Protein AF-A0A3B3UD12-F1 (afdb_monomer_lite)

Secondary structure (DSSP, 8-state):
----EEEEEEEEEEEEEEEEEEE--SS-GGGGTT-EEEEESSSSS------SS-EEEEEEEEE--STT----EEEEEEEEEE----SSS-TT---EEEEE----SS---

pLDDT: mean 71.54, std 17.56, range [32.38, 92.12]

Sequence (109 aa):
MSNPWWRVDLLDSYVITQIIVTNRGDCCEERINGAEIRIGNSNQTSQTINITGGMEGLYVTVVIPGSKKILTLCEVEVYGFKLEIHLEDHLQDSFILILVSRSIWPRAE

InterPro domains:
  IPR006585 Fucolectin tachylectin-4 pentraxin-1 [SM00607] (1-86)
  IPR008979 Galactose-binding-like domain superfamily [SSF49785] (2-82)
  IPR051941 Blood Group Antigen-Binding Lectin [PTHR45713] (2-80)

Radius of gyration: 15.53 Å; chains: 1; bounding box: 45×28×45 Å

Organism: NCBI:txid48699

Structure (mmCIF, N/CA/C/O backbone):
data_AF-A0A3B3UD12-F1
#
_entry.id   AF-A0A3B3UD12-F1
#
loop_
_atom_site.group_PDB
_atom_site.id
_atom_site.type_symbol
_atom_site.label_atom_id
_atom_site.label_alt_id
_atom_site.label_comp_id
_atom_site.label_asym_id
_atom_site.label_entity_id
_atom_site.label_seq_id
_atom_site.pdbx_PDB_ins_code
_atom_site.Cartn_x
_atom_site.Cartn_y
_atom_site.Cartn_z
_atom_site.occupancy
_atom_site.B_iso_or_equiv
_atom_site.auth_seq_id
_atom_site.auth_comp_id
_atom_site.auth_asym_id
_atom_site.auth_atom_id
_atom_site.pdbx_PDB_model_num
ATOM 1 N N . MET A 1 1 ? 19.808 5.099 -1.602 1.00 52.16 1 MET A N 1
ATOM 2 C CA . MET A 1 1 ? 18.926 3.933 -1.806 1.00 52.16 1 MET A CA 1
ATOM 3 C C . MET A 1 1 ? 17.508 4.397 -1.537 1.00 52.16 1 MET A C 1
ATOM 5 O O . MET A 1 1 ? 17.200 4.665 -0.388 1.00 52.16 1 MET A O 1
ATOM 9 N N . SER A 1 2 ? 16.706 4.622 -2.575 1.00 73.75 2 SER A N 1
ATOM 10 C CA . SER A 1 2 ? 15.300 5.000 -2.401 1.00 73.75 2 SER A CA 1
ATOM 11 C C . SER A 1 2 ? 14.475 3.739 -2.620 1.00 73.75 2 SER A C 1
ATOM 13 O O . SER A 1 2 ? 14.481 3.217 -3.732 1.00 73.75 2 SER A O 1
ATOM 15 N N . ASN A 1 3 ? 13.889 3.202 -1.550 1.00 86.56 3 ASN A N 1
ATOM 16 C CA . ASN A 1 3 ? 12.943 2.093 -1.630 1.00 86.56 3 ASN A CA 1
ATOM 17 C C . ASN A 1 3 ? 11.579 2.728 -1.923 1.00 86.56 3 ASN A C 1
ATOM 19 O O . ASN A 1 3 ? 11.025 3.329 -1.001 1.00 86.56 3 ASN A O 1
ATOM 23 N N . PRO A 1 4 ? 11.067 2.702 -3.166 1.00 89.88 4 PRO A N 1
ATOM 24 C CA . PRO A 1 4 ? 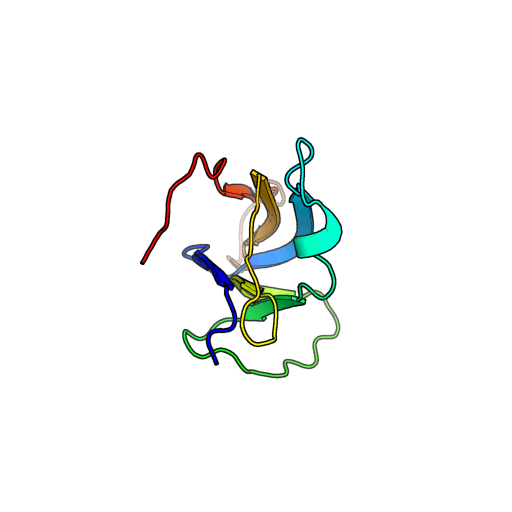9.799 3.348 -3.479 1.00 89.88 4 PRO A CA 1
ATOM 25 C C . PRO A 1 4 ? 8.676 2.721 -2.654 1.00 89.88 4 PRO A C 1
ATOM 27 O O . PRO A 1 4 ? 8.588 1.495 -2.538 1.00 89.88 4 PRO A O 1
ATOM 30 N N . TRP A 1 5 ? 7.826 3.570 -2.088 1.00 90.25 5 TRP A N 1
ATOM 31 C CA . TRP A 1 5 ? 6.718 3.156 -1.243 1.00 90.25 5 TRP A CA 1
ATOM 32 C C . TRP A 1 5 ? 5.462 3.965 -1.546 1.00 90.25 5 TRP A C 1
ATOM 34 O O . TRP A 1 5 ? 5.520 5.081 -2.054 1.00 90.25 5 TRP A O 1
ATOM 44 N N . TRP A 1 6 ? 4.329 3.362 -1.225 1.00 88.81 6 TRP A N 1
ATOM 45 C CA . TRP A 1 6 ? 3.017 3.978 -1.155 1.00 88.81 6 TRP A CA 1
ATOM 46 C C . TRP A 1 6 ? 2.439 3.656 0.219 1.00 88.81 6 TRP A C 1
ATOM 48 O O . TRP A 1 6 ? 2.652 2.554 0.725 1.00 88.81 6 TRP A O 1
ATOM 58 N N . ARG A 1 7 ? 1.734 4.599 0.840 1.00 87.12 7 ARG A N 1
ATOM 59 C CA . ARG A 1 7 ? 1.074 4.400 2.132 1.00 87.12 7 ARG A CA 1
ATOM 60 C C . ARG A 1 7 ? -0.304 5.035 2.099 1.00 87.12 7 ARG A C 1
ATOM 62 O O . ARG A 1 7 ? -0.448 6.139 1.582 1.00 87.12 7 ARG A O 1
ATOM 69 N N . VAL A 1 8 ? -1.263 4.376 2.733 1.00 85.19 8 VAL A N 1
ATOM 70 C CA . VAL A 1 8 ? -2.517 4.995 3.161 1.00 85.19 8 VAL A CA 1
ATOM 71 C C . VAL A 1 8 ? -2.542 5.127 4.682 1.00 85.19 8 VAL A C 1
ATOM 73 O O . VAL A 1 8 ? -2.106 4.225 5.401 1.00 85.19 8 VAL A O 1
ATOM 76 N N . ASP A 1 9 ? -3.032 6.275 5.141 1.00 85.00 9 ASP A N 1
ATOM 77 C CA . ASP A 1 9 ? -3.517 6.515 6.496 1.00 85.00 9 ASP A CA 1
ATOM 78 C C . ASP A 1 9 ? -5.008 6.149 6.577 1.00 85.00 9 ASP A C 1
ATOM 80 O O . ASP A 1 9 ? -5.831 6.731 5.867 1.00 85.00 9 ASP A O 1
ATOM 84 N N . LEU A 1 10 ? -5.345 5.151 7.397 1.00 83.12 10 LEU A N 1
ATOM 85 C CA . LEU A 1 10 ? -6.721 4.686 7.593 1.00 83.12 10 LEU A CA 1
ATOM 86 C C . LEU A 1 10 ? -7.500 5.556 8.594 1.00 83.12 10 LEU A C 1
ATOM 88 O O . LEU A 1 10 ? -8.681 5.297 8.822 1.00 83.12 10 LEU A O 1
ATOM 92 N N . LEU A 1 11 ? -6.857 6.575 9.180 1.00 83.00 11 LEU A N 1
ATOM 93 C CA . LEU A 1 11 ? -7.376 7.520 10.178 1.00 83.00 11 LEU A CA 1
ATOM 94 C C . LEU A 1 11 ? -7.755 6.912 11.538 1.00 83.00 11 LEU A C 1
ATOM 96 O O . LEU A 1 11 ? -7.854 7.650 12.516 1.00 83.00 11 LEU A O 1
ATOM 100 N N . ASP A 1 12 ? -7.939 5.595 11.618 1.00 79.81 12 ASP A N 1
ATOM 101 C CA . ASP A 1 12 ? -8.222 4.855 12.847 1.00 79.81 12 ASP A CA 1
ATOM 102 C C . ASP A 1 12 ? -7.583 3.453 12.830 1.00 79.81 12 ASP A C 1
ATOM 104 O O . ASP A 1 12 ? -7.055 3.014 11.804 1.00 79.81 12 ASP A O 1
ATOM 108 N N . SER A 1 13 ? -7.625 2.742 13.958 1.00 78.75 13 SER A N 1
ATOM 109 C CA . SER A 1 13 ? -7.129 1.369 14.074 1.00 78.75 13 SER A CA 1
ATOM 110 C C . SER A 1 13 ? -8.145 0.360 13.539 1.00 78.75 13 SER A C 1
ATOM 112 O O . SER A 1 13 ? -9.271 0.239 14.036 1.00 78.75 13 SER A O 1
ATOM 114 N N . TYR A 1 14 ? -7.708 -0.434 12.562 1.00 81.25 14 TYR A N 1
ATOM 115 C CA . TYR A 1 14 ? -8.492 -1.524 11.988 1.00 81.25 14 TYR A CA 1
ATOM 116 C C . TYR A 1 14 ? -7.788 -2.862 12.170 1.00 81.25 14 TYR A C 1
ATOM 118 O O . TYR A 1 14 ? -6.567 -2.961 12.028 1.00 81.25 14 TYR A O 1
ATOM 126 N N . VAL A 1 15 ? -8.574 -3.914 12.397 1.00 80.31 15 VAL A N 1
ATOM 127 C CA . VAL A 1 15 ? -8.116 -5.287 12.180 1.00 80.31 15 VAL A CA 1
ATOM 128 C C . VAL A 1 15 ? -8.213 -5.575 10.688 1.00 80.31 15 VAL A C 1
ATOM 130 O O . VAL A 1 15 ? -9.306 -5.712 10.134 1.00 80.31 15 VAL A O 1
ATOM 133 N N . ILE A 1 16 ? -7.061 -5.657 10.029 1.00 81.88 16 ILE A N 1
ATOM 134 C CA . ILE A 1 16 ? -6.978 -5.900 8.592 1.00 81.88 16 ILE A CA 1
ATOM 135 C C . ILE A 1 16 ? -7.092 -7.397 8.316 1.00 81.88 16 ILE A C 1
ATOM 137 O O . ILE A 1 16 ? -6.350 -8.213 8.867 1.00 81.88 16 ILE A O 1
ATOM 141 N N . THR A 1 17 ? -8.022 -7.747 7.432 1.00 81.62 17 THR A N 1
ATOM 142 C CA . THR A 1 17 ? -8.356 -9.136 7.084 1.00 81.62 17 THR A CA 1
ATOM 143 C C . THR A 1 17 ? -7.904 -9.504 5.678 1.00 81.62 17 THR A C 1
ATOM 145 O O . THR A 1 17 ? -7.464 -10.630 5.449 1.00 81.62 17 THR A O 1
ATOM 148 N N . GLN A 1 18 ? -7.963 -8.558 4.739 1.00 83.44 18 GLN A N 1
ATOM 149 C CA . GLN A 1 18 ? -7.553 -8.773 3.359 1.00 83.44 18 GLN A CA 1
ATOM 150 C C . GLN A 1 18 ? -7.021 -7.477 2.752 1.00 83.44 18 GLN A C 1
ATOM 152 O O . GLN A 1 18 ? -7.536 -6.389 3.005 1.00 83.44 18 GLN A O 1
ATOM 157 N N . ILE A 1 19 ? -5.982 -7.612 1.931 1.00 85.88 19 ILE A N 1
ATOM 158 C CA . ILE A 1 19 ? -5.464 -6.536 1.092 1.00 85.88 19 ILE A CA 1
ATOM 159 C C . ILE A 1 19 ? -5.374 -7.077 -0.328 1.00 85.88 19 ILE A C 1
ATOM 161 O O . ILE A 1 19 ? -4.758 -8.121 -0.555 1.00 85.88 19 ILE A O 1
ATOM 165 N N . ILE A 1 20 ? -5.983 -6.367 -1.271 1.00 85.75 20 ILE A N 1
ATOM 166 C CA . ILE A 1 20 ? -5.916 -6.678 -2.697 1.00 85.75 20 ILE A CA 1
ATOM 167 C C . ILE A 1 20 ? -5.132 -5.562 -3.373 1.00 85.75 20 ILE A C 1
ATOM 169 O O . ILE A 1 20 ? -5.427 -4.381 -3.201 1.00 85.75 20 ILE A O 1
ATOM 173 N N . VAL A 1 21 ? -4.100 -5.943 -4.122 1.00 86.62 21 VAL A N 1
ATOM 174 C CA . VAL A 1 21 ? -3.263 -5.009 -4.874 1.00 86.62 21 VAL A CA 1
ATOM 175 C C . VAL A 1 21 ? -3.422 -5.302 -6.355 1.00 86.62 21 VAL A C 1
ATOM 177 O O . VAL A 1 21 ? -3.047 -6.377 -6.825 1.00 86.62 21 VAL A O 1
ATOM 180 N N . THR A 1 22 ? -3.924 -4.321 -7.095 1.00 85.50 22 THR A N 1
ATOM 181 C CA . THR A 1 22 ? -4.059 -4.407 -8.547 1.00 85.50 22 THR A CA 1
ATOM 182 C C . THR A 1 22 ? -2.867 -3.714 -9.195 1.00 85.50 22 THR A C 1
ATOM 184 O O . THR A 1 22 ? -2.705 -2.491 -9.113 1.00 85.50 22 THR A O 1
ATOM 187 N N . ASN A 1 23 ? -2.002 -4.511 -9.824 1.00 83.25 23 ASN A N 1
ATOM 188 C CA . ASN A 1 23 ? -0.838 -4.027 -10.561 1.00 83.25 23 ASN A CA 1
ATOM 189 C C . ASN A 1 23 ? -1.242 -3.392 -11.901 1.00 83.25 23 ASN A C 1
ATOM 191 O O . ASN A 1 23 ? -2.327 -3.634 -12.432 1.00 83.25 23 ASN A O 1
ATOM 195 N N . ARG A 1 24 ? -0.328 -2.614 -12.479 1.00 80.81 24 ARG A N 1
ATOM 196 C CA . ARG A 1 24 ? -0.451 -2.096 -13.839 1.00 80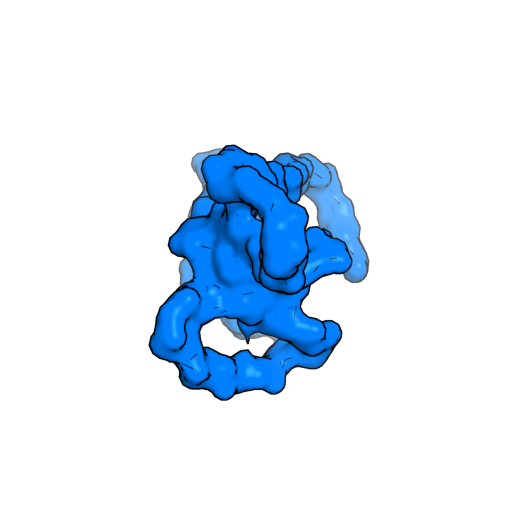.81 24 ARG A CA 1
ATOM 197 C C . ARG A 1 24 ? -0.321 -3.227 -14.864 1.00 80.81 24 ARG A C 1
ATOM 199 O O . ARG A 1 24 ? 0.655 -3.967 -14.831 1.00 80.81 24 ARG A O 1
ATOM 206 N N . GLY A 1 25 ? -1.301 -3.340 -15.764 1.00 79.94 25 GLY A N 1
ATOM 207 C CA . GLY A 1 25 ? -1.404 -4.448 -16.725 1.00 79.94 25 GLY A CA 1
ATOM 208 C C . GLY A 1 25 ? -1.055 -4.121 -18.183 1.00 79.94 25 GLY A C 1
ATOM 209 O O . GLY A 1 25 ? -1.029 -5.025 -19.008 1.00 79.94 25 GLY A O 1
ATOM 210 N N . ASP A 1 26 ? -0.806 -2.859 -18.544 1.00 81.94 26 ASP A N 1
ATOM 211 C CA . ASP A 1 26 ? -0.494 -2.445 -19.926 1.00 81.94 26 ASP A CA 1
ATOM 212 C C . ASP A 1 26 ? 1.004 -2.517 -20.274 1.00 81.94 26 ASP A C 1
ATOM 214 O O . ASP A 1 26 ? 1.348 -2.559 -21.454 1.00 81.94 26 ASP A O 1
ATOM 218 N N . CYS A 1 27 ? 1.900 -2.542 -19.279 1.00 82.31 27 CYS A N 1
ATOM 219 C CA . CYS A 1 27 ? 3.324 -2.868 -19.419 1.00 82.31 27 CYS A CA 1
ATOM 220 C C . CYS A 1 27 ? 4.016 -2.967 -18.048 1.00 82.31 27 CYS A C 1
ATOM 222 O O . CYS A 1 27 ? 3.544 -2.407 -17.057 1.00 82.31 27 CYS A O 1
ATOM 224 N N . CYS A 1 28 ? 5.202 -3.589 -18.028 1.00 85.38 28 CYS A N 1
ATOM 225 C CA . CYS A 1 28 ? 6.132 -3.565 -16.894 1.00 85.38 28 CYS A CA 1
ATOM 226 C C . CYS A 1 28 ? 5.575 -4.168 -15.593 1.00 85.38 28 CYS A C 1
ATOM 228 O O . CYS A 1 28 ? 5.881 -3.686 -14.495 1.00 85.38 28 CYS A O 1
ATOM 230 N N . GLU A 1 29 ? 4.747 -5.205 -15.715 1.00 83.62 29 GLU A N 1
ATOM 231 C CA . GLU A 1 29 ? 4.115 -5.886 -14.586 1.00 83.62 29 GLU A CA 1
ATOM 232 C C . GLU A 1 29 ? 5.150 -6.466 -13.609 1.00 83.62 29 GLU A C 1
ATOM 234 O O . GLU A 1 29 ? 4.942 -6.449 -12.398 1.00 83.62 29 GLU A O 1
ATOM 239 N N . GLU A 1 30 ? 6.324 -6.862 -14.109 1.00 88.31 30 GLU A N 1
ATOM 240 C CA . GLU A 1 30 ? 7.422 -7.425 -13.326 1.00 88.31 30 GLU A CA 1
ATOM 241 C C . GLU A 1 30 ? 8.001 -6.451 -12.294 1.00 88.31 30 GLU A C 1
ATOM 243 O O . GLU A 1 30 ? 8.731 -6.860 -11.386 1.00 88.31 30 GLU A O 1
ATOM 248 N N . ARG A 1 31 ? 7.699 -5.152 -12.408 1.00 88.88 31 ARG A N 1
ATOM 249 C CA . ARG A 1 31 ? 8.193 -4.134 -11.475 1.00 88.88 31 ARG A CA 1
ATOM 250 C C . ARG A 1 31 ? 7.720 -4.364 -10.053 1.00 88.88 31 ARG A C 1
ATOM 252 O O . ARG A 1 31 ? 8.470 -4.025 -9.144 1.00 88.88 31 ARG A O 1
ATOM 259 N N . ILE A 1 32 ? 6.539 -4.955 -9.869 1.00 89.38 32 ILE A N 1
ATOM 260 C CA . ILE A 1 32 ? 5.979 -5.252 -8.546 1.00 89.38 32 ILE A CA 1
ATOM 261 C C . ILE A 1 32 ? 6.689 -6.423 -7.849 1.00 89.38 32 ILE A C 1
ATOM 263 O O . ILE A 1 32 ? 6.483 -6.651 -6.659 1.00 89.38 32 ILE A O 1
ATOM 267 N N . ASN A 1 33 ? 7.550 -7.165 -8.555 1.00 90.56 33 ASN A N 1
ATOM 268 C CA . ASN A 1 33 ? 8.222 -8.333 -7.997 1.00 90.56 33 ASN A CA 1
ATOM 269 C C . ASN A 1 33 ? 9.092 -7.956 -6.791 1.00 90.56 33 ASN A C 1
ATOM 271 O O . ASN A 1 33 ? 10.008 -7.130 -6.889 1.00 90.56 33 ASN A O 1
ATOM 275 N N . GLY A 1 34 ? 8.822 -8.621 -5.666 1.00 90.12 34 GLY A N 1
ATOM 276 C CA . GLY A 1 34 ? 9.466 -8.346 -4.382 1.00 90.12 34 GLY A CA 1
ATOM 277 C C . GLY A 1 34 ? 8.832 -7.196 -3.596 1.00 90.12 34 GLY A C 1
ATOM 278 O O . GLY A 1 34 ? 9.453 -6.721 -2.651 1.00 90.12 34 GLY A O 1
ATOM 279 N N . ALA A 1 35 ? 7.637 -6.730 -3.977 1.00 90.25 35 ALA A N 1
ATOM 280 C CA . ALA A 1 35 ? 6.863 -5.815 -3.149 1.00 90.25 35 ALA A CA 1
ATOM 281 C C . ALA A 1 35 ? 6.500 -6.461 -1.805 1.00 90.25 35 ALA A C 1
ATOM 283 O O . ALA A 1 35 ? 6.130 -7.632 -1.729 1.00 90.25 35 ALA A O 1
ATOM 284 N N . GLU A 1 36 ? 6.572 -5.660 -0.752 1.00 92.12 36 GLU A N 1
ATOM 285 C CA . GLU A 1 36 ? 6.194 -6.020 0.604 1.00 92.12 36 GLU A CA 1
ATOM 286 C C . GLU A 1 36 ? 5.011 -5.163 1.045 1.00 92.12 36 GLU A C 1
ATOM 288 O O . GLU A 1 36 ? 4.985 -3.949 0.812 1.00 92.12 36 GLU A O 1
ATOM 293 N N . ILE A 1 37 ? 4.062 -5.789 1.736 1.00 89.62 37 ILE A N 1
ATOM 294 C CA . ILE A 1 37 ? 2.983 -5.094 2.433 1.00 89.62 37 ILE A CA 1
ATOM 295 C C . ILE A 1 37 ? 3.353 -5.020 3.911 1.00 89.62 37 ILE A C 1
ATOM 297 O O . ILE A 1 37 ? 3.706 -6.025 4.526 1.00 89.62 37 ILE A O 1
ATOM 301 N N . ARG A 1 38 ? 3.282 -3.817 4.478 1.00 88.06 38 ARG A N 1
ATOM 302 C CA . ARG A 1 38 ? 3.585 -3.543 5.883 1.00 88.06 38 ARG A CA 1
ATOM 303 C C . ARG A 1 38 ? 2.397 -2.846 6.527 1.00 88.06 38 ARG A C 1
ATOM 305 O O . ARG A 1 38 ? 1.929 -1.833 6.012 1.00 88.06 38 ARG A O 1
ATOM 312 N N . ILE A 1 39 ? 1.946 -3.382 7.654 1.00 86.31 39 ILE A N 1
ATOM 313 C CA . ILE A 1 39 ? 0.835 -2.855 8.450 1.00 86.31 39 ILE A CA 1
ATOM 314 C C . ILE A 1 39 ? 1.402 -2.405 9.796 1.00 86.31 39 ILE A C 1
ATOM 316 O O . ILE A 1 39 ? 2.239 -3.106 10.368 1.00 86.31 39 ILE A O 1
ATOM 320 N N . GLY A 1 40 ? 1.011 -1.229 10.285 1.00 82.00 40 GLY A N 1
ATOM 321 C CA . GLY A 1 40 ? 1.486 -0.762 11.586 1.00 82.00 40 GLY A CA 1
ATOM 322 C C . GLY A 1 40 ? 0.796 0.491 12.112 1.00 82.00 40 GLY A C 1
ATOM 323 O O . GLY A 1 40 ? 0.108 1.196 11.381 1.00 82.00 40 GLY A O 1
ATOM 324 N N . ASN A 1 41 ? 1.028 0.772 13.396 1.00 76.88 41 ASN A N 1
ATOM 325 C CA . ASN A 1 41 ? 0.386 1.863 14.147 1.00 76.88 41 ASN A CA 1
ATOM 326 C C . ASN A 1 41 ? 1.269 3.107 14.323 1.00 76.88 41 ASN A C 1
ATOM 328 O O . ASN A 1 41 ? 0.812 4.134 14.813 1.00 76.88 41 ASN A O 1
ATOM 332 N N . SER A 1 42 ? 2.548 3.035 13.944 1.00 66.56 42 SER A N 1
ATOM 333 C CA . SER A 1 42 ? 3.484 4.149 14.109 1.00 66.56 42 SER A CA 1
ATOM 334 C C . SER A 1 42 ? 3.904 4.726 12.764 1.00 66.56 42 SER A C 1
ATOM 336 O O . SER A 1 42 ? 4.077 3.994 11.791 1.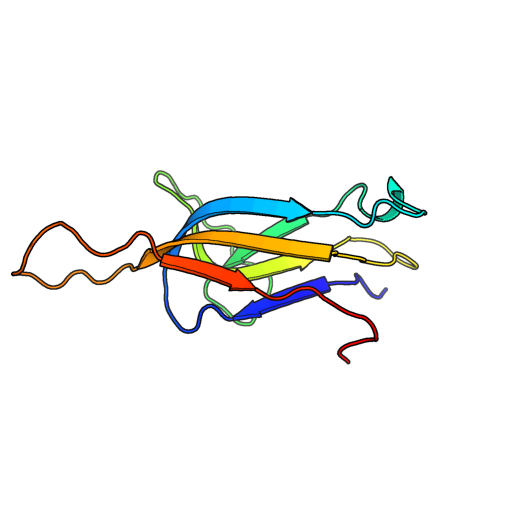00 66.56 42 SER A O 1
ATOM 338 N N . ASN A 1 43 ? 4.169 6.034 12.734 1.00 57.09 43 ASN A N 1
ATOM 339 C CA . ASN A 1 43 ? 4.732 6.698 11.557 1.00 57.09 43 ASN A CA 1
ATOM 340 C C . ASN A 1 43 ? 6.116 6.153 11.156 1.00 57.09 43 ASN A C 1
ATOM 342 O O . ASN A 1 43 ? 6.555 6.381 10.026 1.00 57.09 43 ASN A O 1
ATOM 346 N N . GLN A 1 44 ? 6.783 5.407 12.046 1.00 51.81 44 GLN A N 1
ATOM 347 C CA . GLN A 1 44 ? 8.060 4.752 11.789 1.00 51.81 44 GLN A CA 1
ATOM 348 C C . GLN A 1 44 ? 7.868 3.310 11.304 1.00 51.81 44 GLN A C 1
ATOM 350 O O . GLN A 1 44 ? 7.153 2.493 11.881 1.00 51.81 44 GLN A O 1
ATOM 355 N N . THR A 1 45 ? 8.548 2.990 10.210 1.00 51.03 45 THR A N 1
ATOM 356 C CA . THR A 1 45 ? 8.433 1.728 9.481 1.00 51.03 45 THR A CA 1
ATOM 357 C C . THR A 1 45 ? 9.211 0.598 10.162 1.00 51.03 45 THR A C 1
ATOM 359 O O . THR A 1 45 ? 10.168 0.108 9.575 1.00 51.03 45 THR A O 1
ATOM 362 N N . SER A 1 46 ? 8.868 0.195 11.388 1.00 49.44 46 SER A N 1
ATOM 363 C CA . SER A 1 46 ? 9.210 -1.131 11.947 1.00 49.44 46 SER A CA 1
ATOM 364 C C . SER A 1 46 ? 8.691 -1.284 13.371 1.00 49.44 46 SER A C 1
ATOM 366 O O . SER A 1 46 ? 9.312 -0.810 14.319 1.00 49.44 46 SER A O 1
ATOM 368 N N . GLN A 1 47 ? 7.616 -2.047 13.532 1.00 44.62 47 GLN A N 1
ATOM 369 C CA . GLN A 1 47 ? 7.474 -2.899 14.705 1.00 44.62 47 GLN A CA 1
ATOM 370 C C . GLN A 1 47 ? 7.142 -4.302 14.210 1.00 44.62 47 GLN A C 1
ATOM 372 O O . GLN A 1 47 ? 6.187 -4.495 13.463 1.00 44.62 47 GLN A O 1
ATOM 377 N N . THR A 1 48 ? 7.969 -5.273 14.590 1.00 37.94 48 THR A N 1
ATOM 378 C CA . THR A 1 48 ? 7.663 -6.693 14.421 1.00 37.94 48 THR A CA 1
ATOM 379 C C . THR A 1 48 ? 6.599 -7.034 15.451 1.00 37.94 48 THR A C 1
ATOM 381 O O . THR A 1 48 ? 6.919 -7.335 16.599 1.00 37.94 48 THR A O 1
ATOM 384 N N . ILE A 1 49 ? 5.329 -6.910 15.076 1.00 48.41 49 ILE A N 1
ATOM 385 C CA . ILE A 1 49 ? 4.236 -7.305 15.957 1.00 48.41 49 ILE A CA 1
ATOM 386 C C . ILE A 1 49 ? 4.001 -8.801 15.728 1.00 48.41 49 ILE A C 1
ATOM 388 O O . ILE A 1 49 ? 3.558 -9.218 14.661 1.00 48.41 49 ILE A O 1
ATOM 392 N N . ASN A 1 50 ? 4.353 -9.626 16.715 1.00 40.78 50 ASN A N 1
ATOM 393 C CA . ASN A 1 50 ? 3.912 -11.019 16.758 1.00 40.78 50 ASN A CA 1
ATOM 394 C C . ASN A 1 50 ? 2.398 -11.003 16.983 1.00 40.78 50 ASN A C 1
ATOM 396 O O . ASN A 1 50 ? 1.982 -10.713 18.103 1.00 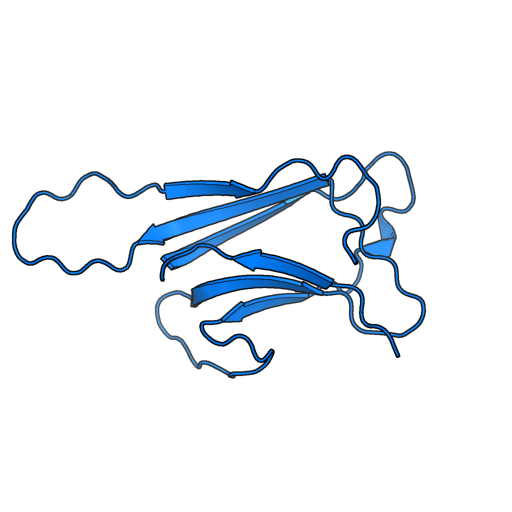40.78 50 ASN A O 1
ATOM 400 N N . ILE A 1 51 ? 1.579 -11.286 15.963 1.00 49.97 51 ILE A N 1
ATOM 401 C CA . ILE A 1 51 ? 0.122 -11.311 16.153 1.00 49.97 51 ILE A CA 1
ATOM 402 C C . ILE A 1 51 ? -0.480 -12.679 15.860 1.00 49.97 51 ILE A C 1
ATOM 404 O O . ILE A 1 51 ? -0.547 -13.140 14.723 1.00 49.97 51 ILE A O 1
ATOM 408 N N . THR A 1 52 ? -0.986 -13.300 16.919 1.00 39.97 52 THR A N 1
ATOM 409 C CA . THR A 1 52 ? -2.029 -14.320 16.866 1.00 39.97 52 THR A CA 1
ATOM 410 C C . THR A 1 52 ? -3.381 -13.598 16.855 1.00 39.97 52 THR A C 1
ATOM 412 O O . THR A 1 52 ? -3.809 -13.137 17.910 1.00 39.97 52 THR A O 1
ATOM 415 N N . GLY A 1 53 ? -4.038 -13.455 15.693 1.00 51.25 53 GLY A N 1
ATOM 416 C CA . GLY A 1 53 ? -5.408 -12.898 15.628 1.00 51.25 53 GLY A CA 1
ATOM 417 C C . GLY A 1 53 ? -5.701 -11.740 14.65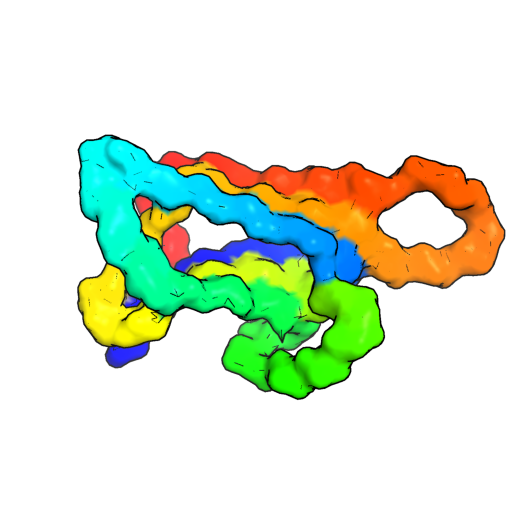8 1.00 51.25 53 GLY A C 1
ATOM 418 O O . GLY A 1 53 ? -6.653 -11.010 14.903 1.00 51.25 53 GLY A O 1
ATOM 419 N N . GLY A 1 54 ? -4.958 -11.583 13.555 1.00 56.66 54 GLY A N 1
ATOM 420 C CA . GLY A 1 54 ? -5.181 -10.512 12.561 1.00 56.66 54 GLY A CA 1
ATOM 421 C C . GLY A 1 54 ? -4.216 -9.338 12.740 1.00 56.66 54 GLY A C 1
ATOM 422 O O . GLY A 1 54 ? -3.691 -9.138 13.826 1.00 56.66 54 GLY A O 1
ATOM 423 N N . MET A 1 55 ? -3.906 -8.598 11.672 1.00 69.75 55 MET A N 1
ATOM 424 C CA . MET A 1 55 ? -2.955 -7.481 11.755 1.00 69.75 55 MET A CA 1
ATOM 425 C C . MET A 1 55 ? -3.690 -6.184 12.093 1.00 69.75 55 MET A C 1
ATOM 427 O O . MET A 1 55 ? -4.463 -5.695 11.275 1.00 69.75 55 MET A O 1
ATOM 431 N N . GLU A 1 56 ? -3.451 -5.637 13.285 1.00 75.44 56 GLU A N 1
ATOM 432 C CA . GLU A 1 56 ? -3.948 -4.313 13.672 1.00 75.44 56 GLU A CA 1
ATOM 433 C C . GLU A 1 56 ? -3.037 -3.219 13.100 1.00 75.44 56 GLU A C 1
ATOM 435 O O . GLU A 1 56 ? -1.809 -3.288 13.232 1.00 75.44 56 GLU A O 1
ATOM 440 N N . GLY A 1 57 ? -3.628 -2.221 12.445 1.00 74.88 57 GLY A N 1
ATOM 441 C CA . GLY A 1 57 ? -2.878 -1.149 11.801 1.00 74.88 57 GLY A CA 1
ATOM 442 C C . GLY A 1 57 ? -3.678 0.127 11.581 1.00 74.88 57 GLY A C 1
ATOM 443 O O . GLY A 1 57 ? -4.827 0.067 11.151 1.00 74.88 57 GLY A O 1
ATOM 444 N N . LEU A 1 58 ? -3.016 1.268 11.781 1.00 82.12 58 LEU A N 1
ATOM 445 C CA . LEU A 1 58 ? -3.442 2.595 11.315 1.00 82.12 58 LEU A CA 1
ATOM 446 C C . LEU A 1 58 ? -2.971 2.868 9.877 1.00 82.12 58 LEU A C 1
ATOM 448 O O . LEU A 1 58 ? -3.616 3.586 9.118 1.00 82.12 58 LEU A O 1
ATOM 452 N N . TYR A 1 59 ? -1.835 2.284 9.489 1.00 84.25 59 TYR A N 1
ATOM 453 C CA . TYR A 1 59 ? -1.217 2.492 8.185 1.00 84.25 59 TYR A CA 1
ATOM 454 C C . TYR A 1 59 ? -1.042 1.179 7.436 1.00 84.25 59 TYR A C 1
ATOM 456 O O . TYR A 1 59 ? -0.525 0.202 7.984 1.00 84.25 59 TYR A O 1
ATOM 464 N N . VAL A 1 60 ? -1.351 1.202 6.140 1.00 85.94 60 VAL A N 1
ATOM 465 C CA . VAL A 1 60 ? -0.971 0.149 5.191 1.00 85.94 60 VAL A CA 1
ATOM 466 C C . VAL A 1 60 ? 0.035 0.738 4.216 1.00 85.94 60 VAL A C 1
ATOM 468 O O . VAL A 1 60 ? -0.230 1.743 3.563 1.00 85.94 60 VAL A O 1
ATOM 471 N N . THR A 1 61 ? 1.215 0.130 4.137 1.00 87.19 61 THR A N 1
ATOM 472 C CA . THR A 1 61 ? 2.308 0.558 3.258 1.00 87.19 61 THR A CA 1
ATOM 473 C C . THR A 1 61 ? 2.652 -0.554 2.275 1.00 87.19 61 THR A C 1
ATOM 475 O O . THR A 1 61 ? 2.907 -1.682 2.689 1.00 87.19 61 THR A O 1
ATOM 478 N N . VAL A 1 62 ? 2.730 -0.228 0.987 1.00 88.31 62 VAL A N 1
ATOM 479 C CA . VAL A 1 62 ? 3.301 -1.083 -0.060 1.00 88.31 62 VAL A CA 1
ATOM 480 C C . VAL A 1 62 ? 4.681 -0.538 -0.397 1.00 88.31 62 VAL A C 1
ATOM 482 O O . VAL A 1 62 ? 4.812 0.633 -0.737 1.00 88.31 62 VAL A O 1
ATOM 485 N N . VAL A 1 63 ? 5.726 -1.352 -0.297 1.00 90.50 63 VAL A N 1
ATOM 486 C CA . VAL A 1 63 ? 7.109 -0.926 -0.555 1.00 90.50 63 VAL A CA 1
ATOM 487 C C . VAL A 1 63 ? 7.827 -1.938 -1.427 1.00 90.50 63 VAL A C 1
ATOM 489 O O . VAL A 1 63 ? 7.620 -3.134 -1.278 1.00 90.50 63 VAL A O 1
ATOM 492 N N . ILE A 1 64 ? 8.702 -1.474 -2.317 1.00 90.69 64 ILE A N 1
ATOM 493 C CA . ILE A 1 64 ? 9.612 -2.353 -3.059 1.00 90.69 64 ILE A CA 1
ATOM 494 C C . ILE A 1 64 ? 11.032 -2.068 -2.581 1.00 90.69 64 ILE A C 1
ATOM 496 O O . ILE A 1 64 ? 11.597 -1.025 -2.928 1.00 90.69 64 ILE A O 1
ATOM 500 N N . PRO A 1 65 ? 11.633 -2.959 -1.779 1.00 91.19 65 PRO A N 1
ATOM 501 C CA . PRO A 1 65 ? 13.015 -2.803 -1.366 1.00 91.19 65 PRO A CA 1
ATOM 502 C C . PRO A 1 65 ? 13.971 -2.849 -2.561 1.00 91.19 65 PRO A C 1
ATOM 504 O O . PRO A 1 65 ? 13.817 -3.637 -3.498 1.00 91.19 65 PRO A O 1
ATOM 507 N N . GLY A 1 66 ? 15.014 -2.028 -2.496 1.00 87.62 66 GLY A N 1
ATOM 508 C CA . GLY A 1 66 ? 16.103 -2.030 -3.460 1.00 87.62 66 GLY A CA 1
ATOM 509 C C . GLY A 1 66 ? 16.248 -0.714 -4.213 1.00 87.62 66 GLY A C 1
ATOM 510 O O . GLY A 1 66 ? 15.318 0.067 -4.396 1.00 87.62 66 GLY A O 1
ATOM 511 N N . SER A 1 67 ? 17.471 -0.464 -4.674 1.00 85.19 67 SER A N 1
ATOM 512 C CA . SER A 1 67 ? 17.781 0.741 -5.442 1.00 85.19 67 SER A CA 1
ATOM 513 C C . SER A 1 67 ? 17.266 0.639 -6.880 1.00 85.19 67 SER A C 1
ATOM 515 O O . SER A 1 67 ? 17.287 -0.437 -7.473 1.00 85.19 67 SER A O 1
ATOM 517 N N . LYS A 1 68 ? 16.875 1.782 -7.462 1.00 84.88 68 LYS A N 1
ATOM 518 C CA . LYS A 1 68 ? 16.397 1.907 -8.857 1.00 84.88 68 LYS A CA 1
ATOM 519 C C . LYS A 1 68 ? 15.124 1.097 -9.166 1.00 84.88 68 LYS A C 1
ATOM 521 O O . LYS A 1 68 ? 14.870 0.771 -10.322 1.00 84.88 68 LYS A O 1
ATOM 526 N N . LYS A 1 69 ? 14.324 0.781 -8.146 1.00 86.62 69 LYS A N 1
ATOM 527 C CA . LYS A 1 69 ? 12.989 0.192 -8.303 1.00 86.62 69 LYS A CA 1
ATOM 528 C C . LYS A 1 69 ? 11.953 1.282 -8.574 1.00 86.62 69 LYS A C 1
ATOM 530 O O . LYS A 1 69 ? 12.155 2.442 -8.220 1.00 86.62 69 LYS A O 1
ATOM 535 N N . ILE A 1 70 ? 10.848 0.898 -9.205 1.00 86.50 70 ILE A N 1
ATOM 536 C CA . ILE A 1 70 ? 9.702 1.771 -9.472 1.00 86.50 70 ILE A CA 1
ATOM 537 C C . ILE A 1 70 ? 8.467 1.038 -8.964 1.00 86.50 70 ILE A C 1
ATOM 539 O O . ILE A 1 70 ? 8.173 -0.052 -9.446 1.00 86.50 70 ILE A O 1
ATOM 543 N N . LEU A 1 71 ? 7.756 1.641 -8.013 1.00 87.06 71 LEU A N 1
ATOM 544 C CA . LEU A 1 71 ? 6.449 1.159 -7.581 1.00 87.06 71 LEU A CA 1
ATOM 545 C C . LEU A 1 71 ? 5.378 1.759 -8.493 1.00 87.06 71 LEU A C 1
ATOM 547 O O . LEU A 1 71 ? 5.387 2.954 -8.784 1.00 87.06 71 LEU A O 1
ATOM 551 N N . THR A 1 72 ? 4.479 0.922 -8.996 1.00 84.06 72 THR A N 1
ATOM 552 C CA . THR A 1 72 ? 3.328 1.346 -9.794 1.00 84.06 72 THR A CA 1
ATOM 553 C C . THR A 1 72 ? 2.136 0.512 -9.369 1.00 84.06 72 THR A C 1
ATOM 555 O O . THR A 1 72 ? 2.197 -0.709 -9.438 1.00 84.06 72 THR A O 1
ATOM 558 N N . LEU A 1 73 ? 1.082 1.175 -8.910 1.00 83.56 73 LEU A N 1
ATOM 559 C CA . LEU A 1 73 ? -0.132 0.543 -8.410 1.00 83.56 73 LEU A CA 1
ATOM 560 C C . LEU A 1 73 ? -1.315 1.147 -9.159 1.00 83.56 73 LEU A C 1
ATOM 562 O O . LEU A 1 73 ? -1.357 2.363 -9.349 1.00 83.56 73 LEU A O 1
ATOM 566 N N . CYS A 1 74 ? -2.249 0.313 -9.604 1.00 84.00 74 CYS A N 1
ATOM 567 C CA . CYS A 1 74 ? -3.512 0.795 -10.151 1.00 84.00 74 CYS A CA 1
ATOM 568 C C . CYS A 1 74 ? -4.510 1.036 -9.027 1.00 84.00 74 CYS A C 1
ATOM 570 O O . CYS A 1 74 ? -5.123 2.099 -8.990 1.00 84.00 74 CYS A O 1
ATOM 572 N N . GLU A 1 75 ? -4.637 0.076 -8.114 1.00 85.81 75 GLU A N 1
ATOM 573 C CA . GLU A 1 75 ? -5.606 0.112 -7.022 1.00 85.81 75 GLU A CA 1
ATOM 574 C C . GLU A 1 75 ? -5.083 -0.688 -5.826 1.00 85.81 75 GLU A C 1
ATOM 576 O O . GLU A 1 75 ? -4.385 -1.693 -6.001 1.00 85.81 75 GLU A O 1
ATOM 581 N N . VAL A 1 76 ? -5.397 -0.217 -4.619 1.00 84.50 76 VAL A N 1
ATOM 582 C CA . VAL A 1 76 ? -5.161 -0.942 -3.370 1.00 84.50 76 VAL A CA 1
ATOM 583 C C . VAL A 1 76 ? -6.461 -0.938 -2.579 1.00 84.50 76 VAL A C 1
ATOM 585 O O . VAL A 1 76 ? -6.962 0.116 -2.186 1.00 84.50 76 VAL A O 1
ATOM 588 N N . GLU A 1 77 ? -6.995 -2.126 -2.341 1.00 84.88 77 GLU A N 1
ATOM 589 C CA . GLU A 1 77 ? -8.223 -2.328 -1.583 1.00 84.88 77 GLU A CA 1
ATOM 590 C C . GLU A 1 77 ? -7.864 -2.927 -0.227 1.00 84.88 77 GLU A C 1
ATOM 592 O O . GLU A 1 77 ? -7.184 -3.956 -0.152 1.00 84.88 77 GLU A O 1
ATOM 597 N N . VAL A 1 78 ? -8.298 -2.271 0.848 1.00 84.19 78 VAL A N 1
ATOM 598 C CA . VAL A 1 78 ? -8.026 -2.695 2.221 1.00 84.19 78 VAL A CA 1
ATOM 599 C C . VAL A 1 78 ? -9.348 -3.041 2.895 1.00 84.19 78 VAL A C 1
ATOM 601 O O . VAL A 1 78 ? -10.243 -2.202 3.007 1.00 84.19 78 VAL A O 1
ATOM 604 N N . TYR A 1 79 ? -9.451 -4.284 3.357 1.00 80.00 79 TYR A N 1
ATOM 605 C CA . TYR A 1 79 ? -10.633 -4.830 4.008 1.00 80.00 79 TYR A CA 1
ATOM 606 C C . TYR A 1 79 ? -10.340 -5.129 5.476 1.00 80.00 79 TYR A C 1
ATOM 608 O O . TYR A 1 79 ? -9.374 -5.826 5.813 1.00 80.00 79 TYR A O 1
ATOM 616 N N . GLY A 1 80 ? -11.212 -4.657 6.358 1.00 79.50 80 GLY A N 1
ATOM 617 C CA . GLY A 1 80 ? -11.090 -4.863 7.793 1.00 79.50 80 GLY A CA 1
ATOM 618 C C . GLY A 1 80 ? -12.296 -4.343 8.561 1.00 79.50 80 GLY A C 1
ATOM 619 O O . GLY A 1 80 ? -13.279 -3.887 7.976 1.00 79.50 80 GLY A O 1
ATOM 620 N N . PHE A 1 81 ? -12.197 -4.411 9.882 1.00 76.50 81 PHE A N 1
ATOM 621 C CA . PHE A 1 81 ? -13.196 -3.871 10.799 1.00 76.50 81 PHE A CA 1
ATOM 622 C C . PHE A 1 81 ? -12.527 -2.985 11.845 1.00 76.50 81 PHE A C 1
ATOM 624 O O . PHE A 1 81 ? -11.371 -3.207 12.220 1.00 76.50 81 PHE A O 1
ATOM 631 N N . LYS A 1 82 ? -13.250 -1.949 12.275 1.00 76.94 82 LYS A N 1
ATOM 632 C CA . LYS A 1 82 ? -12.759 -0.977 13.246 1.00 76.94 82 LYS A CA 1
ATOM 633 C C . LYS A 1 82 ? -12.656 -1.620 14.625 1.00 76.94 82 LYS A C 1
ATOM 635 O O . LYS A 1 82 ? -13.544 -2.367 15.031 1.00 76.94 82 LYS A O 1
ATOM 640 N N . LEU A 1 83 ? -11.593 -1.302 15.355 1.00 68.31 83 LEU A N 1
ATOM 641 C CA . LEU A 1 83 ? -11.375 -1.782 16.718 1.00 68.31 83 LEU A CA 1
ATOM 642 C C . LEU A 1 83 ? -12.070 -0.856 17.737 1.00 68.31 83 LEU A C 1
ATOM 644 O O . LEU A 1 83 ? -11.444 -0.342 18.655 1.00 68.31 83 LEU A O 1
ATOM 648 N N . GLU A 1 84 ? -13.370 -0.600 17.573 1.00 65.19 84 GLU A N 1
ATOM 649 C CA . GLU A 1 84 ? -14.159 0.100 18.595 1.00 65.19 84 GLU A CA 1
ATOM 650 C C . GLU A 1 84 ? -14.854 -0.917 19.500 1.00 65.19 84 GLU A C 1
ATOM 652 O O . GLU A 1 84 ? -15.871 -1.509 19.149 1.00 65.19 84 GLU A O 1
ATOM 657 N N . ILE A 1 85 ? -14.306 -1.115 20.701 1.00 54.72 85 ILE A N 1
ATOM 658 C CA . ILE A 1 85 ? -15.022 -1.783 21.788 1.00 54.72 85 ILE A CA 1
ATOM 659 C C . ILE A 1 85 ? -15.891 -0.717 22.466 1.00 54.72 85 ILE A C 1
ATOM 661 O O . ILE A 1 85 ? -15.471 -0.111 23.450 1.00 54.72 85 ILE A O 1
ATOM 665 N N . 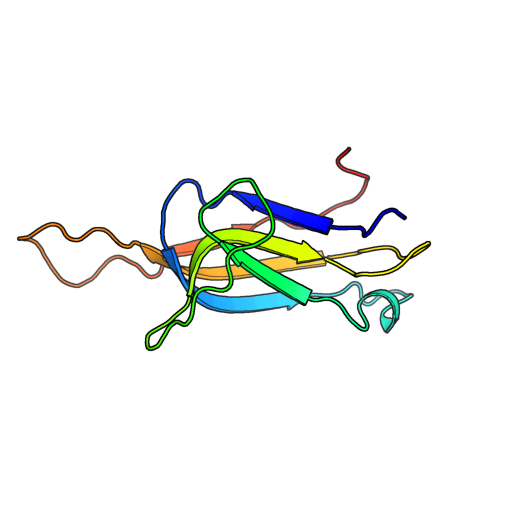HIS A 1 86 ? -17.091 -0.459 21.946 1.00 52.47 86 HIS A N 1
ATOM 666 C CA . HIS A 1 86 ? -18.154 0.115 22.773 1.00 52.47 86 HIS A CA 1
ATOM 667 C C . HIS A 1 86 ? -18.967 -1.039 23.361 1.00 52.47 86 HIS A C 1
ATOM 669 O O . HIS A 1 86 ? -19.556 -1.846 22.643 1.00 52.47 86 HIS A O 1
ATOM 675 N N . LEU A 1 87 ? -18.933 -1.155 24.691 1.00 58.00 87 LEU A N 1
ATOM 676 C CA . LEU A 1 87 ? -19.897 -1.966 25.424 1.00 58.00 87 LEU A CA 1
ATOM 677 C C . LEU A 1 87 ? -21.274 -1.351 25.143 1.00 58.00 87 LEU A C 1
ATOM 679 O O . LEU A 1 87 ? -21.469 -0.180 25.446 1.00 58.00 87 LEU A O 1
ATOM 683 N N . GLU A 1 88 ? -22.176 -2.153 24.576 1.00 58.44 88 GLU A N 1
ATOM 684 C CA . GLU A 1 88 ? -23.566 -1.803 24.233 1.00 58.44 88 GLU A CA 1
ATOM 685 C C . GLU A 1 88 ? -23.726 -0.951 22.960 1.00 58.44 88 GLU A C 1
ATOM 687 O O . GLU A 1 88 ? -23.864 0.263 23.005 1.00 58.44 88 GLU A O 1
ATOM 692 N N . ASP A 1 89 ? -23.705 -1.589 21.787 1.00 44.75 89 ASP A N 1
ATOM 693 C CA . ASP A 1 89 ? -24.938 -1.828 21.022 1.00 44.75 89 ASP A CA 1
ATOM 694 C C . ASP A 1 89 ? -24.647 -2.515 19.676 1.00 44.75 89 ASP A C 1
ATOM 696 O O . ASP A 1 89 ? -23.805 -2.099 18.889 1.00 44.75 89 ASP A O 1
ATOM 700 N N . HIS A 1 90 ? -25.396 -3.589 19.431 1.00 47.81 90 HIS A N 1
ATOM 701 C CA . HIS A 1 90 ? -25.719 -4.172 18.129 1.00 47.81 90 HIS A CA 1
ATOM 702 C C . HIS A 1 90 ? -24.578 -4.500 17.141 1.00 47.81 90 HIS A C 1
ATOM 704 O O . HIS A 1 90 ? -24.144 -3.719 16.302 1.00 47.81 90 HIS A O 1
ATOM 710 N N . LEU A 1 91 ? -24.225 -5.786 17.157 1.00 55.03 91 LEU A N 1
ATOM 711 C CA . LEU A 1 91 ? -23.566 -6.534 16.087 1.00 55.03 91 LEU A CA 1
ATOM 712 C C . LEU A 1 91 ? -24.207 -6.276 14.701 1.00 55.03 91 LEU A C 1
ATOM 714 O O . LEU A 1 91 ? -25.087 -7.049 14.324 1.00 55.03 91 LEU A O 1
ATOM 718 N N . GLN A 1 92 ? -23.774 -5.268 13.923 1.00 48.31 92 GLN A N 1
ATOM 719 C CA . GLN A 1 92 ? -23.955 -5.317 12.456 1.00 48.31 92 GLN A CA 1
ATOM 720 C C . GLN A 1 92 ? -23.165 -4.375 11.525 1.00 48.31 92 GLN A C 1
ATOM 722 O O . GLN A 1 92 ? -23.176 -4.663 10.333 1.00 48.31 92 GLN A O 1
ATOM 727 N N . ASP A 1 93 ? -22.414 -3.359 11.967 1.00 48.19 93 ASP A N 1
ATOM 728 C CA . ASP A 1 93 ? -21.929 -2.328 11.017 1.00 48.19 93 ASP A CA 1
ATOM 729 C C . ASP A 1 93 ? -20.407 -2.132 10.946 1.00 48.19 93 ASP A C 1
ATOM 731 O O . ASP A 1 93 ? -19.895 -1.052 11.232 1.00 48.19 93 ASP A O 1
ATOM 735 N N . SER A 1 94 ? -19.625 -3.128 10.516 1.00 47.56 94 SER A N 1
ATOM 736 C CA . SER A 1 94 ? -18.201 -2.862 10.214 1.00 47.56 94 SER A CA 1
ATOM 737 C C . SER A 1 94 ? -17.592 -3.741 9.119 1.00 47.56 94 SER A C 1
ATOM 739 O O . SER A 1 94 ? -16.470 -4.215 9.260 1.00 47.56 94 SER A O 1
ATOM 741 N N . PHE A 1 95 ? -18.271 -3.921 7.983 1.00 49.94 95 PHE A N 1
ATOM 742 C CA . PHE A 1 95 ? -17.531 -4.105 6.726 1.00 49.94 95 PHE A CA 1
ATOM 743 C C . PHE A 1 95 ? -17.108 -2.717 6.241 1.00 49.94 95 PHE A C 1
ATOM 745 O O . PHE A 1 95 ? -17.767 -2.122 5.390 1.00 49.94 95 PHE A O 1
ATOM 752 N N . ILE A 1 96 ? -16.051 -2.151 6.827 1.00 53.62 96 ILE A N 1
ATOM 753 C CA . ILE A 1 96 ? -15.515 -0.882 6.331 1.00 53.62 96 ILE A CA 1
ATOM 754 C C . ILE A 1 96 ? -14.630 -1.221 5.130 1.00 53.62 96 ILE A C 1
ATOM 756 O O . ILE A 1 96 ? -13.506 -1.704 5.257 1.00 53.62 96 ILE A O 1
ATOM 760 N N . LEU A 1 97 ? -15.194 -1.006 3.943 1.00 54.81 97 LEU A N 1
ATOM 761 C CA . LEU A 1 97 ? -14.481 -1.005 2.676 1.00 54.81 97 LEU A CA 1
ATOM 762 C C . LEU A 1 97 ? -13.682 0.303 2.585 1.00 54.81 97 LEU A C 1
ATOM 764 O O . LEU A 1 97 ? -14.240 1.342 2.230 1.00 54.81 97 LEU A O 1
ATOM 768 N N . ILE A 1 98 ? -12.384 0.275 2.893 1.00 58.00 98 ILE A N 1
ATOM 769 C CA . ILE A 1 98 ? -11.507 1.415 2.601 1.00 58.00 98 ILE A CA 1
ATOM 770 C C . ILE A 1 98 ? -10.949 1.208 1.186 1.00 58.00 98 ILE A C 1
ATOM 772 O O . ILE A 1 98 ? -9.895 0.600 0.990 1.00 58.00 98 ILE A O 1
ATOM 776 N N . LEU A 1 99 ? -11.683 1.697 0.178 1.00 54.75 99 LEU A N 1
ATOM 777 C CA . LEU A 1 99 ? -11.162 1.855 -1.184 1.00 54.75 99 LEU A CA 1
ATOM 778 C C . LEU A 1 99 ? -10.197 3.036 -1.193 1.00 54.75 99 LEU A C 1
ATOM 780 O O . LEU A 1 99 ? -10.630 4.189 -1.129 1.00 54.75 99 LEU A O 1
ATOM 784 N N . VAL A 1 100 ? -8.898 2.783 -1.330 1.00 55.41 100 VAL A N 1
ATOM 785 C CA . VAL A 1 100 ? -7.947 3.874 -1.544 1.00 55.41 100 VAL A CA 1
ATOM 786 C C . VAL A 1 100 ? -7.591 3.933 -3.018 1.00 55.41 100 VAL A C 1
ATOM 788 O O . VAL A 1 100 ? -6.630 3.334 -3.487 1.00 55.41 100 VAL A O 1
ATOM 791 N N . SER A 1 101 ? -8.440 4.694 -3.708 1.00 53.56 101 SER A N 1
ATOM 792 C CA . SER A 1 101 ? -8.215 5.491 -4.916 1.00 53.56 101 SER A CA 1
ATOM 793 C C . SER A 1 101 ? -7.223 4.968 -5.960 1.00 53.56 101 SER A C 1
ATOM 795 O O . SER A 1 101 ? -6.004 4.978 -5.773 1.00 53.56 101 SER A O 1
ATOM 797 N N . ARG A 1 102 ? -7.773 4.748 -7.162 1.00 50.12 102 ARG A N 1
ATOM 798 C CA . ARG A 1 102 ? -7.069 4.734 -8.450 1.00 50.12 102 ARG A CA 1
ATOM 799 C C . ARG A 1 102 ? -5.958 5.778 -8.490 1.00 50.12 102 ARG A C 1
ATOM 801 O O . ARG A 1 102 ? -6.224 6.978 -8.547 1.00 50.12 102 ARG A O 1
ATOM 808 N N . SER A 1 103 ? -4.710 5.330 -8.514 1.00 47.78 103 SER A N 1
ATOM 809 C CA . SER A 1 103 ? -3.583 6.225 -8.767 1.00 47.78 103 SER A CA 1
ATOM 810 C C . SER A 1 103 ? -3.526 6.514 -10.267 1.00 47.78 103 SER A C 1
ATOM 812 O O . SER A 1 103 ? -2.797 5.871 -11.020 1.00 47.78 103 SER A O 1
ATOM 814 N N . ILE A 1 104 ? -4.323 7.480 -10.727 1.00 46.56 104 ILE A N 1
ATOM 815 C CA . ILE A 1 104 ? -4.012 8.180 -11.973 1.00 46.56 104 ILE A CA 1
ATOM 816 C C . ILE A 1 104 ? -2.752 8.993 -11.665 1.00 46.56 104 ILE A C 1
ATOM 818 O O . ILE A 1 104 ? -2.763 9.886 -10.824 1.00 46.56 104 ILE A O 1
ATOM 822 N N . TRP A 1 105 ? -1.642 8.602 -12.289 1.00 41.44 105 TRP A N 1
ATOM 823 C CA . TRP A 1 105 ? -0.347 9.280 -12.207 1.00 41.44 105 TRP A CA 1
ATOM 824 C C . TRP A 1 105 ? -0.461 10.808 -12.421 1.00 41.44 105 TRP A C 1
ATOM 826 O O . TRP A 1 105 ? -1.341 11.225 -13.175 1.00 41.44 105 TRP A O 1
ATOM 836 N N . PRO A 1 106 ? 0.476 11.633 -11.891 1.00 45.91 106 PRO A N 1
ATOM 837 C CA . PRO A 1 106 ? 1.806 11.234 -11.428 1.00 45.91 106 PRO A CA 1
ATOM 838 C C . PRO A 1 106 ? 2.216 11.697 -10.017 1.00 45.91 106 PRO A C 1
ATOM 840 O O . PRO A 1 106 ? 1.904 12.797 -9.588 1.00 45.91 106 PRO A O 1
ATOM 843 N N . ARG A 1 107 ? 3.059 10.860 -9.391 1.00 38.16 107 ARG A N 1
ATOM 844 C CA . ARG A 1 107 ? 4.125 11.217 -8.434 1.00 38.16 107 ARG A CA 1
ATOM 845 C C . ARG A 1 107 ? 3.670 12.047 -7.216 1.00 38.16 107 ARG A C 1
ATOM 847 O O . ARG A 1 107 ? 3.739 13.267 -7.240 1.00 38.16 107 ARG A O 1
ATOM 854 N N . ALA A 1 108 ? 3.298 11.368 -6.130 1.00 32.38 108 ALA A N 1
ATOM 855 C CA . ALA A 1 108 ? 3.324 11.983 -4.803 1.00 32.38 108 ALA A CA 1
ATOM 856 C C . ALA A 1 108 ? 4.783 12.024 -4.311 1.00 32.38 108 ALA A C 1
ATOM 858 O O . ALA A 1 108 ? 5.478 11.004 -4.370 1.00 32.38 108 ALA A O 1
ATOM 859 N N . GLU A 1 109 ? 5.243 13.221 -3.950 1.00 33.31 109 GLU A N 1
ATOM 860 C CA . GLU A 1 109 ? 6.541 13.505 -3.319 1.00 33.31 109 GLU A CA 1
ATOM 861 C C . GLU A 1 109 ? 6.587 13.033 -1.860 1.00 33.31 109 GLU A C 1
ATOM 863 O O . GLU A 1 109 ? 5.521 13.036 -1.203 1.00 33.31 109 GLU A O 1
#

Foldseek 3Di:
DDWDKDKDQQVAKWQWDDKDFAFDDPDDSCLLPQKDKAFAADPDGDDPDPDDPGGIHRMIMITHDDPPGDDGTQWMWIFTFGPDPDDDDDPDDGRPTPTDDGPPDDDDD